Protein AF-A0A7U6KDV7-F1 (afdb_monomer_lite)

Structure (mmCIF, N/CA/C/O backbone):
data_AF-A0A7U6KDV7-F1
#
_entry.id   AF-A0A7U6KDV7-F1
#
loop_
_atom_site.group_PDB
_atom_site.id
_atom_site.type_symbol
_atom_site.label_atom_id
_atom_site.label_alt_id
_atom_site.label_comp_id
_atom_site.label_asym_id
_atom_site.label_entity_id
_atom_site.label_seq_id
_atom_site.pdbx_PDB_ins_code
_atom_site.Cartn_x
_atom_site.Cartn_y
_atom_site.Cartn_z
_atom_site.occupancy
_atom_site.B_iso_or_equiv
_atom_site.auth_seq_id
_atom_site.auth_comp_id
_atom_site.auth_asym_id
_atom_site.auth_atom_id
_atom_site.pdbx_PDB_model_num
ATOM 1 N N . MET A 1 1 ? 49.631 18.834 32.745 1.00 37.50 1 MET A N 1
ATOM 2 C CA . MET A 1 1 ? 48.538 19.804 32.524 1.00 37.50 1 MET A CA 1
ATOM 3 C C . MET A 1 1 ? 47.379 19.065 31.893 1.00 37.50 1 MET A C 1
ATOM 5 O O . MET A 1 1 ? 47.592 18.315 30.951 1.00 37.50 1 MET A O 1
ATOM 9 N N . ALA A 1 2 ? 46.209 19.198 32.507 1.00 42.09 2 ALA A N 1
ATOM 10 C CA . ALA A 1 2 ? 44.970 18.543 32.129 1.00 42.09 2 ALA A CA 1
ATOM 11 C C . ALA A 1 2 ? 44.361 19.166 30.866 1.00 42.09 2 ALA A C 1
ATOM 13 O O . ALA A 1 2 ? 44.460 20.373 30.676 1.00 42.09 2 ALA A O 1
ATOM 14 N N . CYS A 1 3 ? 43.654 18.355 30.084 1.00 40.53 3 CYS A N 1
ATOM 15 C CA . CYS A 1 3 ? 42.488 18.816 29.339 1.00 40.53 3 CYS A CA 1
ATOM 16 C C . CYS A 1 3 ? 41.445 17.704 29.415 1.00 40.53 3 CYS A C 1
ATOM 18 O O . CYS A 1 3 ? 41.582 16.660 28.780 1.00 40.53 3 CYS A O 1
ATOM 20 N N . ALA A 1 4 ? 40.452 17.907 30.276 1.00 42.09 4 ALA A N 1
ATOM 21 C CA . ALA A 1 4 ? 39.267 17.078 30.345 1.00 42.09 4 ALA A CA 1
ATOM 22 C C . ALA A 1 4 ? 38.111 17.808 29.653 1.00 42.09 4 ALA A C 1
ATOM 24 O O . ALA A 1 4 ? 37.987 19.024 29.775 1.00 42.09 4 ALA A O 1
ATOM 25 N N . THR A 1 5 ? 37.255 16.986 29.042 1.00 50.00 5 THR A N 1
ATOM 26 C CA . THR A 1 5 ? 35.818 17.161 28.779 1.00 50.00 5 THR A CA 1
ATOM 27 C C . THR A 1 5 ? 35.372 18.199 27.755 1.00 50.00 5 THR A C 1
ATOM 29 O O . THR A 1 5 ? 35.530 19.385 27.989 1.00 50.00 5 THR A O 1
ATOM 32 N N . GLU A 1 6 ? 34.630 17.728 26.742 1.00 43.00 6 GLU A N 1
ATOM 33 C CA . GLU A 1 6 ? 33.286 18.240 26.429 1.00 43.00 6 GLU A CA 1
ATOM 34 C C . GLU A 1 6 ? 32.431 17.214 25.636 1.00 43.00 6 GLU A C 1
ATOM 36 O O . GLU A 1 6 ? 32.635 16.993 24.449 1.00 43.00 6 GLU A O 1
ATOM 41 N N . LYS A 1 7 ? 31.507 16.564 26.373 1.00 41.88 7 LYS A N 1
ATOM 42 C CA . LYS A 1 7 ? 30.077 16.286 26.069 1.00 41.88 7 LYS A CA 1
ATOM 43 C C . LYS A 1 7 ? 29.761 15.666 24.693 1.00 41.88 7 LYS A C 1
ATOM 45 O O . LYS A 1 7 ? 29.800 16.334 23.674 1.00 41.88 7 LYS A O 1
ATOM 50 N N . ASP A 1 8 ? 29.418 14.382 24.570 1.00 50.00 8 ASP A N 1
ATOM 51 C CA . ASP A 1 8 ? 28.183 13.732 25.064 1.00 50.00 8 ASP A CA 1
ATOM 52 C C . ASP A 1 8 ? 26.933 14.620 24.909 1.00 50.00 8 ASP A C 1
ATOM 54 O O . ASP A 1 8 ? 26.632 15.418 25.791 1.00 50.00 8 ASP A O 1
ATOM 58 N N . THR A 1 9 ? 26.269 14.574 23.742 1.00 45.84 9 THR A N 1
ATOM 59 C CA . THR A 1 9 ? 24.867 15.017 23.514 1.00 45.84 9 THR A CA 1
ATOM 60 C C . THR A 1 9 ? 24.437 14.753 22.059 1.00 45.84 9 THR A C 1
ATOM 62 O O . THR A 1 9 ? 24.184 15.660 21.273 1.00 45.84 9 THR A O 1
ATOM 65 N N . THR A 1 10 ? 24.357 13.490 21.623 1.00 45.16 10 THR A N 1
ATOM 66 C CA . THR A 1 10 ? 23.675 13.167 20.340 1.00 45.16 10 THR A CA 1
ATOM 67 C C . THR A 1 10 ? 23.034 11.776 20.331 1.00 45.16 10 THR A C 1
ATOM 69 O O . THR A 1 10 ? 23.035 11.080 19.322 1.00 45.16 10 THR A O 1
ATOM 72 N N . LYS A 1 11 ? 22.501 11.323 21.472 1.00 49.47 11 LYS A N 1
ATOM 73 C CA . LYS A 1 11 ? 21.680 10.094 21.546 1.00 49.47 11 LYS A CA 1
ATOM 74 C C . LYS A 1 11 ? 20.317 10.290 22.214 1.00 49.47 11 LYS A C 1
ATOM 76 O O . LYS A 1 11 ? 19.389 9.573 21.872 1.00 49.47 11 LYS A O 1
ATOM 81 N N . ALA A 1 12 ? 20.169 11.288 23.088 1.00 48.06 12 ALA A N 1
ATOM 82 C CA . ALA A 1 12 ? 18.913 11.557 23.795 1.00 48.06 12 ALA A CA 1
ATOM 83 C C . ALA A 1 12 ? 17.812 12.174 22.904 1.00 48.06 12 ALA A C 1
ATOM 85 O O . ALA A 1 12 ? 16.643 11.853 23.068 1.00 48.06 12 ALA A O 1
ATOM 86 N N . SER A 1 13 ? 18.168 13.002 21.911 1.00 54.09 13 SER A N 1
ATOM 87 C CA . SER A 1 13 ? 17.174 13.653 21.033 1.00 54.09 13 SER A CA 1
ATOM 88 C C . SER A 1 13 ? 16.461 12.685 20.082 1.00 54.09 13 SER A C 1
ATOM 90 O O . SER A 1 13 ? 15.402 13.013 19.556 1.00 54.09 13 SER A O 1
ATOM 92 N N . THR A 1 14 ? 17.048 11.517 19.816 1.00 61.44 14 THR A N 1
ATOM 93 C CA . THR A 1 14 ? 16.520 10.550 18.845 1.00 61.44 14 THR A CA 1
ATOM 94 C C . THR A 1 14 ? 15.491 9.609 19.469 1.00 61.44 14 THR A C 1
ATOM 96 O O . THR A 1 14 ? 14.636 9.092 18.753 1.00 61.44 14 THR A O 1
ATOM 99 N N . ASP A 1 15 ? 15.574 9.377 20.782 1.00 68.38 15 ASP A N 1
ATOM 100 C CA . ASP A 1 15 ? 14.678 8.460 21.495 1.00 68.38 15 ASP A CA 1
ATOM 101 C C . ASP A 1 15 ? 13.331 9.130 21.806 1.00 68.38 15 ASP A C 1
ATOM 103 O O . ASP A 1 15 ? 12.280 8.575 21.497 1.00 68.38 15 ASP A O 1
ATOM 107 N N . ASP A 1 16 ? 13.367 10.390 22.243 1.00 73.44 16 ASP A N 1
ATOM 108 C CA . ASP A 1 16 ? 12.182 11.205 22.542 1.00 73.44 16 ASP A CA 1
ATOM 109 C C . ASP A 1 16 ? 11.302 11.441 21.292 1.00 73.44 16 ASP A C 1
ATOM 111 O O . ASP A 1 16 ? 10.081 11.279 21.306 1.00 73.44 16 ASP A O 1
ATOM 115 N N . GLU A 1 17 ? 11.923 11.719 20.140 1.00 75.44 17 GLU A N 1
ATOM 116 C CA . GLU A 1 17 ? 11.210 11.858 18.860 1.00 75.44 17 GLU A CA 1
ATOM 117 C C . GLU A 1 17 ? 10.631 10.524 18.359 1.00 75.44 17 GLU A C 1
ATOM 119 O O . GLU A 1 17 ? 9.569 10.486 17.725 1.00 75.44 17 GLU A O 1
ATOM 124 N N . ARG A 1 18 ? 11.303 9.408 18.661 1.00 73.50 18 ARG A N 1
ATOM 125 C CA . ARG A 1 18 ? 10.825 8.064 18.323 1.00 73.50 18 ARG A CA 1
ATOM 126 C C . ARG A 1 18 ? 9.630 7.669 19.185 1.00 73.50 18 ARG A C 1
ATOM 128 O O . ARG A 1 18 ? 8.686 7.075 18.661 1.00 73.50 18 ARG A O 1
ATOM 135 N N . GLU A 1 19 ? 9.650 8.018 20.465 1.00 78.94 19 GLU A N 1
ATOM 136 C CA . GLU A 1 19 ? 8.544 7.792 21.392 1.00 78.94 19 GLU A CA 1
ATOM 137 C C . GLU A 1 19 ? 7.317 8.622 20.996 1.00 78.94 19 GLU A C 1
ATOM 139 O O . GLU A 1 19 ? 6.246 8.057 20.763 1.00 78.94 19 GLU A O 1
ATOM 144 N N . LYS A 1 20 ? 7.492 9.920 20.715 1.00 81.69 20 LYS A N 1
ATOM 145 C CA . LYS A 1 20 ? 6.425 10.780 20.166 1.00 81.69 20 LYS A CA 1
ATOM 146 C C . LYS A 1 20 ? 5.835 10.238 18.865 1.00 81.69 20 LYS A C 1
ATOM 148 O O . LYS A 1 20 ? 4.627 10.324 18.636 1.00 81.69 20 LYS A O 1
ATOM 153 N N . MET A 1 21 ? 6.667 9.704 17.967 1.00 77.88 21 MET A N 1
ATOM 154 C CA . MET A 1 21 ? 6.184 9.090 16.726 1.00 77.88 21 MET A CA 1
ATOM 155 C C . MET A 1 21 ? 5.379 7.818 17.010 1.00 77.88 21 MET A C 1
ATOM 157 O O . MET A 1 21 ? 4.338 7.607 16.385 1.00 77.88 21 MET A O 1
ATOM 161 N N . ARG A 1 22 ? 5.824 6.988 17.958 1.00 80.19 22 ARG A N 1
ATOM 162 C CA . ARG A 1 22 ? 5.108 5.778 18.369 1.00 80.19 22 ARG A CA 1
ATOM 163 C C . ARG A 1 22 ? 3.736 6.115 18.946 1.00 80.19 22 ARG A C 1
ATOM 165 O O . ARG A 1 22 ? 2.753 5.523 18.512 1.00 80.19 22 ARG A O 1
ATOM 172 N N . GLU A 1 23 ? 3.643 7.102 19.830 1.00 84.88 23 GLU A N 1
ATOM 173 C CA . GLU A 1 23 ? 2.362 7.550 20.390 1.00 84.88 23 GLU A CA 1
ATOM 174 C C . GLU A 1 23 ? 1.410 8.078 19.306 1.00 84.88 23 GLU A C 1
ATOM 176 O O . GLU A 1 23 ? 0.228 7.718 19.256 1.00 84.88 23 GLU A O 1
ATOM 181 N N . LYS A 1 24 ? 1.922 8.886 18.366 1.00 85.12 24 LYS A N 1
ATOM 182 C CA . LYS A 1 24 ? 1.152 9.349 17.196 1.00 85.12 24 LYS A CA 1
ATOM 183 C C . LYS A 1 24 ? 0.664 8.184 16.332 1.00 85.12 24 LYS A C 1
ATOM 185 O O . LYS A 1 24 ? -0.438 8.232 15.780 1.00 85.12 24 LYS A O 1
ATOM 190 N N . MET A 1 25 ? 1.458 7.123 16.228 1.00 82.38 25 MET A N 1
ATOM 191 C CA . MET A 1 25 ? 1.082 5.936 15.473 1.00 82.38 25 MET A CA 1
ATOM 192 C C . MET A 1 25 ? 0.009 5.123 16.190 1.00 82.38 25 MET A C 1
ATOM 194 O O . MET A 1 25 ? -1.005 4.784 15.589 1.00 82.38 25 MET A O 1
ATOM 198 N N . GLU A 1 26 ? 0.182 4.862 17.483 1.00 85.75 26 GLU A N 1
ATOM 199 C CA . GLU A 1 26 ? -0.790 4.124 18.291 1.00 85.75 26 GLU A CA 1
ATOM 200 C C . GLU A 1 26 ? -2.137 4.852 18.355 1.00 85.75 26 GLU A C 1
ATOM 202 O O . GLU A 1 26 ? -3.192 4.229 18.218 1.00 85.75 26 GLU A O 1
ATOM 207 N N . THR A 1 27 ? -2.128 6.180 18.485 1.00 88.62 27 THR A N 1
ATOM 208 C CA . THR A 1 27 ? -3.356 6.988 18.422 1.00 88.62 27 THR A CA 1
ATOM 209 C C . THR A 1 27 ? -4.026 6.911 17.051 1.00 88.62 27 THR A C 1
ATOM 211 O O . THR A 1 27 ? -5.250 6.785 16.978 1.00 88.62 27 THR A O 1
ATOM 214 N N . SER A 1 28 ? -3.253 6.919 15.964 1.00 87.31 28 SER A N 1
ATOM 215 C CA . SER A 1 28 ? -3.780 6.759 14.602 1.00 87.31 28 SER A CA 1
ATOM 216 C C . SER A 1 28 ? -4.363 5.364 14.370 1.00 87.31 28 SER A C 1
ATOM 218 O O . SER A 1 28 ? -5.440 5.251 13.793 1.0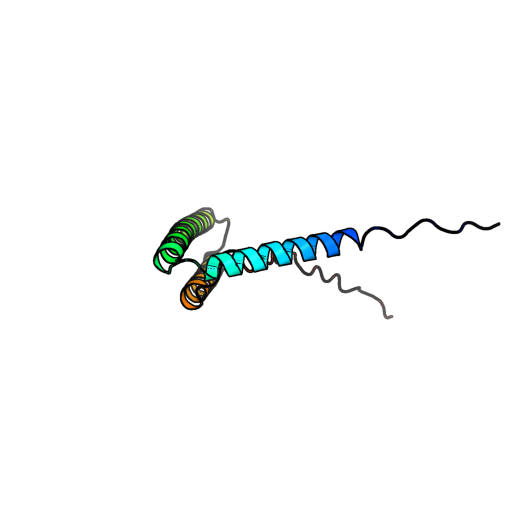0 87.31 28 SER A O 1
ATOM 220 N N . ILE A 1 29 ? -3.724 4.312 14.891 1.00 86.56 29 ILE A N 1
ATOM 221 C CA . ILE A 1 29 ? -4.234 2.934 14.846 1.00 86.56 29 ILE A CA 1
ATOM 222 C C . ILE A 1 29 ? -5.541 2.816 15.634 1.00 86.56 29 ILE A C 1
ATOM 224 O O . ILE A 1 29 ? -6.497 2.223 15.147 1.00 86.56 29 ILE A O 1
ATOM 228 N N . LYS A 1 30 ? -5.629 3.411 16.830 1.00 88.50 30 LYS A N 1
ATOM 229 C CA . LYS A 1 30 ? -6.872 3.422 17.621 1.00 88.50 30 LYS A CA 1
ATOM 230 C C . LYS A 1 30 ? -8.005 4.123 16.869 1.00 88.50 30 LYS A C 1
ATOM 232 O O . LYS A 1 30 ? -9.101 3.573 16.770 1.00 88.50 30 LYS A O 1
ATOM 237 N N . LYS A 1 31 ? -7.729 5.295 16.282 1.00 91.50 31 LYS A N 1
ATOM 238 C CA . LYS A 1 31 ? -8.691 6.020 15.437 1.00 91.50 31 LYS A CA 1
ATOM 239 C C . LYS A 1 31 ? -9.112 5.180 14.237 1.00 91.50 31 LYS A C 1
ATOM 241 O O . LYS A 1 31 ? -10.305 5.041 13.997 1.00 91.50 31 LYS A O 1
ATOM 246 N N . TRP A 1 32 ? -8.158 4.562 13.545 1.00 90.25 32 TRP A N 1
ATOM 247 C CA . TRP A 1 32 ? -8.426 3.653 12.436 1.00 90.25 32 TRP A CA 1
ATOM 248 C C . TRP A 1 32 ? -9.338 2.507 12.864 1.00 90.25 32 TRP A C 1
ATOM 250 O O . TRP A 1 32 ? -10.373 2.287 12.245 1.00 90.25 32 TRP A O 1
ATOM 260 N N . ASN A 1 33 ? -9.020 1.828 13.964 1.00 87.75 33 ASN A N 1
ATOM 261 C CA . ASN A 1 33 ? -9.812 0.710 14.463 1.00 87.75 33 ASN A CA 1
ATOM 262 C C . ASN A 1 33 ? -11.250 1.117 14.798 1.00 87.75 33 ASN A C 1
ATOM 264 O O . ASN A 1 33 ? -12.151 0.323 14.541 1.00 87.75 33 ASN A O 1
ATOM 268 N N . SER A 1 34 ? -11.467 2.354 15.261 1.00 91.56 34 SER A N 1
ATOM 269 C CA . SER A 1 34 ? -12.801 2.907 15.534 1.00 91.56 34 SER A CA 1
ATOM 270 C C . SER A 1 34 ? -13.620 3.292 14.291 1.00 91.56 34 SER A C 1
ATOM 272 O O . SER A 1 34 ? -14.824 3.515 14.408 1.00 91.56 34 SER A O 1
ATOM 274 N N . LEU A 1 35 ? -13.005 3.372 13.102 1.00 91.62 35 LEU A N 1
ATOM 275 C CA . LEU A 1 35 ? -13.729 3.669 11.864 1.00 91.62 35 LEU A CA 1
ATOM 276 C C . LEU A 1 35 ? -14.645 2.512 11.458 1.00 91.62 35 LEU A C 1
ATOM 278 O O . LEU A 1 35 ? -14.331 1.334 11.654 1.00 91.62 35 LEU A O 1
ATOM 282 N N . LYS A 1 36 ? -15.755 2.863 10.804 1.00 91.06 36 LYS A N 1
ATOM 283 C CA . LYS A 1 36 ? -16.670 1.898 10.190 1.00 91.06 36 LYS A CA 1
ATOM 284 C C . LYS A 1 36 ? -15.988 1.187 9.024 1.00 91.06 36 LYS A C 1
ATOM 286 O O . LYS A 1 36 ? -15.187 1.786 8.306 1.00 91.06 36 LYS A O 1
ATOM 291 N N . THR A 1 37 ? -16.376 -0.062 8.783 1.00 88.12 37 THR A N 1
ATOM 292 C CA . THR A 1 37 ? -15.856 -0.877 7.674 1.00 88.12 37 THR A CA 1
ATOM 293 C C . THR A 1 37 ? -15.972 -0.162 6.328 1.00 88.12 37 THR A C 1
ATOM 295 O O . THR A 1 37 ? -14.993 -0.108 5.597 1.00 88.12 37 THR A O 1
ATOM 298 N N . ALA A 1 38 ? -17.098 0.508 6.059 1.00 89.06 38 ALA A N 1
ATOM 299 C CA . ALA A 1 38 ? -17.309 1.256 4.816 1.00 89.06 38 ALA A CA 1
ATOM 300 C C . ALA A 1 38 ? -16.284 2.386 4.587 1.00 89.06 38 ALA A C 1
ATOM 302 O O . ALA A 1 38 ? -15.918 2.671 3.449 1.00 89.06 38 ALA A O 1
ATOM 303 N N . ASP A 1 39 ? -15.802 3.040 5.647 1.00 90.31 39 ASP A N 1
ATOM 304 C CA . ASP A 1 39 ? -14.787 4.091 5.512 1.00 90.31 39 ASP A CA 1
ATOM 305 C C . ASP A 1 39 ? -13.384 3.496 5.348 1.00 90.31 39 ASP A C 1
ATOM 307 O O . ASP A 1 39 ? -12.580 4.022 4.578 1.00 90.31 39 ASP A O 1
ATOM 311 N N . LYS A 1 40 ? -13.111 2.351 5.988 1.00 89.00 40 LYS A N 1
ATOM 312 C CA . LYS A 1 40 ? -11.876 1.584 5.763 1.00 89.00 40 LYS A CA 1
ATOM 313 C C . LYS A 1 40 ? -11.797 1.054 4.329 1.00 89.00 40 LYS A C 1
ATOM 315 O O . LYS A 1 40 ? -10.752 1.166 3.698 1.00 89.00 40 LYS A O 1
ATOM 320 N N . GLU A 1 41 ? -12.905 0.553 3.785 1.00 89.00 41 GLU A N 1
ATOM 321 C CA . GLU A 1 41 ? -13.007 0.070 2.402 1.00 89.00 41 GLU A CA 1
ATOM 322 C C . GLU 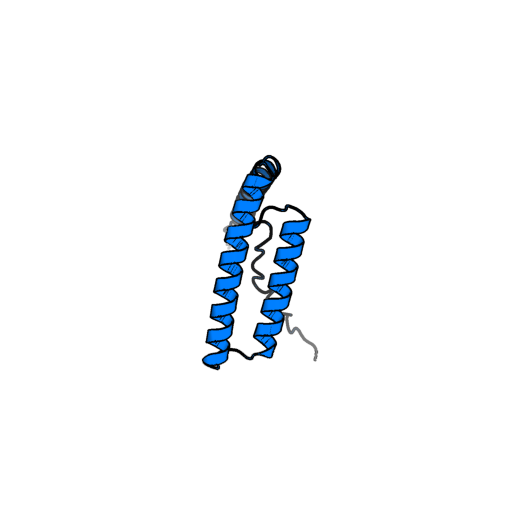A 1 41 ? -12.704 1.161 1.374 1.00 89.00 41 GLU A C 1
ATOM 324 O O . GLU A 1 41 ? -11.967 0.907 0.423 1.00 89.00 41 GLU A O 1
ATOM 329 N N . LYS A 1 42 ? -13.192 2.395 1.579 1.00 90.94 42 LYS A N 1
ATOM 330 C CA . LYS A 1 42 ? -12.843 3.533 0.707 1.00 90.94 42 LYS A CA 1
ATOM 331 C C . LYS A 1 42 ? -11.335 3.764 0.664 1.00 90.94 42 LYS A C 1
ATOM 333 O O . LYS A 1 42 ? -10.776 3.991 -0.404 1.00 90.94 42 LYS A O 1
ATOM 338 N N . VAL A 1 43 ? -10.674 3.688 1.818 1.00 90.62 43 VAL A N 1
ATOM 339 C CA . VAL A 1 43 ? -9.219 3.854 1.909 1.00 90.62 43 VAL A CA 1
ATOM 340 C C . VAL A 1 43 ? -8.489 2.683 1.251 1.00 90.62 43 VAL A C 1
ATOM 342 O O . VAL A 1 43 ? -7.534 2.912 0.511 1.00 90.62 43 VAL A O 1
ATOM 345 N N . TYR A 1 44 ? -8.949 1.445 1.447 1.00 89.31 44 TYR A N 1
ATOM 346 C CA . TYR A 1 44 ? -8.379 0.289 0.751 1.00 89.31 44 TYR A CA 1
ATOM 347 C C . TYR A 1 44 ? -8.537 0.380 -0.764 1.00 89.31 44 TYR A C 1
ATOM 349 O O . TYR A 1 44 ? -7.599 0.053 -1.482 1.00 89.31 44 TYR A O 1
ATOM 357 N N . LYS A 1 45 ? -9.661 0.900 -1.258 1.00 90.94 45 LYS A N 1
ATOM 358 C CA . LYS A 1 45 ? -9.862 1.115 -2.692 1.00 90.94 45 LYS A CA 1
ATOM 359 C C . LYS A 1 45 ? -8.852 2.112 -3.274 1.00 90.94 45 LYS A C 1
ATOM 361 O O . LYS A 1 45 ? -8.269 1.845 -4.318 1.00 90.94 45 LYS A O 1
ATOM 366 N N . ILE A 1 46 ? -8.584 3.218 -2.574 1.00 92.25 46 ILE A N 1
ATOM 367 C CA . ILE A 1 46 ? -7.549 4.187 -2.985 1.00 92.25 46 ILE A CA 1
ATOM 368 C C . ILE A 1 46 ? -6.169 3.513 -3.055 1.00 92.25 46 ILE A C 1
ATOM 370 O O . ILE A 1 46 ? -5.371 3.794 -3.950 1.00 92.25 46 ILE A O 1
ATOM 374 N N . LEU A 1 47 ? -5.875 2.610 -2.118 1.00 88.44 47 LEU A N 1
ATOM 375 C CA . LEU A 1 47 ? -4.618 1.864 -2.113 1.00 88.44 47 LEU A CA 1
ATOM 376 C C . LEU A 1 47 ? -4.511 0.882 -3.279 1.00 88.44 47 LEU A C 1
ATOM 378 O O . LEU A 1 47 ? -3.435 0.768 -3.859 1.00 88.44 47 LEU A O 1
ATOM 382 N N . GLU A 1 48 ? -5.602 0.221 -3.657 1.00 89.00 48 GLU A N 1
ATOM 383 C CA . GLU A 1 48 ? -5.638 -0.635 -4.847 1.00 89.00 48 GLU A CA 1
ATOM 384 C C . GLU A 1 48 ? -5.434 0.152 -6.137 1.00 89.00 48 GLU A C 1
ATOM 386 O O . GLU A 1 48 ? -4.678 -0.275 -7.006 1.00 89.00 48 GLU A O 1
ATOM 391 N N . GLU A 1 49 ? -6.072 1.316 -6.259 1.00 92.25 49 GLU A N 1
ATOM 392 C CA . GLU A 1 49 ? -5.900 2.196 -7.417 1.00 92.25 49 GLU A CA 1
ATOM 393 C C . GLU A 1 49 ? -4.447 2.669 -7.539 1.00 92.25 49 GLU A C 1
ATOM 395 O O . GLU A 1 49 ? -3.878 2.673 -8.635 1.00 92.25 49 GLU A O 1
ATOM 400 N N . ARG A 1 50 ? -3.814 2.998 -6.407 1.00 89.88 50 ARG A N 1
ATOM 401 C CA . ARG A 1 50 ? -2.385 3.313 -6.360 1.00 89.88 50 ARG A CA 1
ATOM 402 C C . ARG A 1 50 ? -1.525 2.120 -6.767 1.00 89.88 50 ARG A C 1
ATOM 404 O O . ARG A 1 50 ? -0.611 2.291 -7.565 1.00 89.88 50 ARG A O 1
ATOM 411 N N . GLU A 1 51 ? -1.796 0.933 -6.238 1.00 88.25 51 GLU A N 1
ATOM 412 C CA . GLU A 1 51 ? -1.025 -0.267 -6.573 1.00 88.25 51 GLU A CA 1
ATOM 413 C C . GLU A 1 51 ? -1.144 -0.604 -8.066 1.00 88.25 51 GLU A C 1
ATOM 415 O O . GLU A 1 51 ? -0.146 -0.902 -8.713 1.00 88.25 51 GLU A O 1
ATOM 420 N N . ALA A 1 52 ? -2.328 -0.448 -8.662 1.00 90.31 52 ALA A N 1
ATOM 421 C CA . ALA A 1 52 ? -2.510 -0.602 -10.103 1.00 90.31 52 ALA A CA 1
ATOM 422 C C . ALA A 1 52 ? -1.697 0.426 -10.916 1.00 90.31 52 ALA A C 1
ATOM 424 O O . ALA A 1 52 ? -1.179 0.101 -11.988 1.00 90.31 52 ALA A O 1
ATOM 425 N N . ALA A 1 53 ? -1.571 1.664 -10.430 1.00 92.69 53 ALA A N 1
ATOM 426 C CA . ALA A 1 53 ? -0.718 2.674 -11.054 1.00 92.69 53 ALA A CA 1
ATOM 427 C C . ALA A 1 53 ? 0.773 2.316 -10.932 1.00 92.69 53 ALA A C 1
ATOM 429 O O . ALA A 1 53 ? 1.503 2.389 -11.922 1.00 92.69 53 ALA A O 1
ATOM 430 N N . ASP A 1 54 ? 1.211 1.861 -9.758 1.00 89.06 54 ASP A N 1
ATOM 431 C CA . ASP A 1 54 ? 2.587 1.423 -9.521 1.00 89.06 54 ASP A CA 1
ATOM 432 C C . ASP A 1 54 ? 2.949 0.205 -10.389 1.00 89.06 54 ASP A C 1
ATOM 434 O O . ASP A 1 54 ? 4.050 0.135 -10.931 1.00 89.06 54 ASP A O 1
ATOM 438 N N . GLN A 1 55 ? 2.024 -0.734 -10.599 1.00 90.56 55 GLN A N 1
ATOM 439 C CA . GLN A 1 55 ? 2.242 -1.872 -11.498 1.00 90.56 55 GLN A CA 1
ATOM 440 C C . GLN A 1 55 ? 2.479 -1.432 -12.942 1.00 90.56 55 GLN A C 1
ATOM 442 O O . GLN A 1 55 ? 3.408 -1.929 -13.577 1.00 90.56 55 GLN A O 1
ATOM 447 N N . LYS A 1 56 ? 1.694 -0.465 -13.437 1.00 93.75 56 LYS A N 1
ATOM 448 C CA . LYS A 1 56 ? 1.900 0.125 -14.768 1.00 93.75 56 LYS A CA 1
ATOM 449 C C . LYS A 1 56 ? 3.247 0.834 -14.866 1.00 93.75 56 LYS A C 1
ATOM 451 O O . LYS A 1 56 ? 3.900 0.743 -15.901 1.00 93.75 56 LYS A O 1
ATOM 456 N N . LEU A 1 57 ? 3.668 1.522 -13.803 1.00 93.94 57 LEU A N 1
ATOM 457 C CA . LEU A 1 57 ? 4.990 2.140 -13.739 1.00 93.94 57 LEU A CA 1
ATOM 458 C C . LEU A 1 57 ? 6.094 1.083 -13.859 1.00 93.94 57 LEU A C 1
ATOM 460 O O . LEU A 1 57 ? 7.004 1.254 -14.662 1.00 93.94 57 LEU A O 1
ATOM 464 N N . LEU A 1 58 ? 5.994 -0.021 -13.115 1.00 92.31 58 LEU A N 1
ATOM 465 C CA . LEU A 1 58 ? 6.961 -1.117 -13.205 1.00 92.31 58 LEU A CA 1
ATOM 466 C C . LEU A 1 58 ? 7.000 -1.729 -14.613 1.00 92.31 58 LEU A C 1
ATOM 468 O O . LEU A 1 58 ? 8.081 -1.969 -15.137 1.00 92.31 58 LEU A O 1
ATOM 472 N N . ASP A 1 59 ? 5.848 -1.913 -15.261 1.00 92.75 59 ASP A N 1
ATOM 473 C CA . ASP A 1 59 ? 5.792 -2.420 -16.640 1.00 92.75 59 ASP A CA 1
ATOM 474 C C . ASP A 1 59 ? 6.459 -1.468 -17.642 1.00 92.75 59 ASP A C 1
ATOM 476 O O . ASP A 1 59 ? 7.154 -1.909 -18.562 1.00 92.75 59 ASP A O 1
ATOM 480 N N . GLN A 1 60 ? 6.310 -0.155 -17.450 1.00 94.88 60 GLN A N 1
ATOM 481 C CA . GLN A 1 60 ? 7.036 0.839 -18.243 1.00 94.88 60 GLN A CA 1
ATOM 482 C C . GLN A 1 60 ? 8.546 0.766 -17.992 1.00 94.88 60 GLN A C 1
ATOM 484 O O . GLN A 1 60 ? 9.318 0.830 -18.944 1.00 94.88 60 GLN A O 1
ATOM 489 N N . LEU A 1 61 ? 8.987 0.566 -16.747 1.00 92.69 61 LEU A N 1
ATOM 490 C CA . LEU A 1 61 ? 10.411 0.410 -16.428 1.00 92.69 61 LEU A CA 1
ATOM 491 C C . LEU A 1 61 ? 11.022 -0.848 -17.061 1.00 92.69 61 LEU A C 1
ATOM 493 O O . LEU A 1 61 ? 12.158 -0.787 -17.531 1.00 92.69 61 LEU A O 1
ATOM 497 N N . VAL A 1 62 ? 10.267 -1.949 -17.144 1.00 95.19 62 VAL A N 1
ATOM 498 C CA . VAL A 1 62 ? 10.679 -3.150 -17.897 1.00 95.19 62 VAL A CA 1
ATOM 499 C C . VAL A 1 62 ? 10.758 -2.852 -19.389 1.00 95.19 62 VAL A C 1
ATOM 501 O O . VAL A 1 62 ? 11.735 -3.202 -20.042 1.00 95.19 62 VAL A O 1
ATOM 504 N N . THR A 1 63 ? 9.758 -2.154 -19.931 1.00 94.81 63 THR A N 1
ATOM 505 C CA . THR A 1 63 ? 9.718 -1.783 -21.355 1.00 94.81 63 THR A CA 1
ATOM 506 C C . THR A 1 63 ? 10.908 -0.902 -21.749 1.00 94.81 63 THR A C 1
ATOM 508 O O . THR A 1 63 ? 11.453 -1.046 -22.839 1.00 94.81 63 THR A O 1
ATOM 511 N N . LEU A 1 64 ? 11.337 -0.012 -20.852 1.00 95.50 64 LEU A N 1
ATOM 512 C CA . LEU A 1 64 ? 12.508 0.848 -21.033 1.00 95.50 64 LEU A CA 1
ATOM 513 C C . LEU A 1 64 ? 13.845 0.124 -20.784 1.00 95.50 64 LEU A C 1
ATOM 515 O O . LEU A 1 64 ? 14.896 0.742 -20.933 1.00 95.50 64 LEU A O 1
ATOM 519 N N . GLY A 1 65 ? 13.821 -1.152 -20.384 1.00 92.38 65 GLY A N 1
ATOM 520 C CA . GLY A 1 65 ? 15.017 -1.931 -20.054 1.00 92.38 65 GLY A CA 1
ATOM 521 C C . GLY A 1 65 ? 15.733 -1.468 -18.782 1.00 92.38 65 GLY A C 1
ATOM 522 O O . GLY A 1 65 ? 16.894 -1.804 -18.579 1.00 92.38 65 GLY A O 1
ATOM 523 N N . VAL A 1 66 ? 15.066 -0.676 -17.934 1.00 95.25 66 VAL A N 1
ATOM 524 C CA . VAL A 1 66 ? 15.621 -0.195 -16.656 1.00 95.25 66 VAL A CA 1
ATOM 525 C C . VAL A 1 66 ? 15.564 -1.290 -15.592 1.00 95.25 66 VAL A C 1
ATOM 527 O O . VAL A 1 66 ? 16.400 -1.319 -14.693 1.00 95.25 66 VAL A O 1
ATOM 530 N N . MET A 1 67 ? 14.569 -2.175 -15.679 1.00 93.19 67 MET A N 1
ATOM 531 C CA . MET A 1 67 ? 14.380 -3.290 -14.754 1.00 93.19 67 MET A CA 1
ATOM 532 C C . MET A 1 67 ? 14.131 -4.589 -15.506 1.00 93.19 67 MET A C 1
ATOM 534 O O . MET A 1 67 ? 13.494 -4.595 -16.561 1.00 93.19 67 MET A O 1
ATOM 538 N N . ASP A 1 68 ? 14.555 -5.698 -14.910 1.00 94.06 68 ASP A N 1
ATOM 539 C CA . ASP A 1 68 ? 14.251 -7.022 -15.424 1.00 94.06 68 ASP A CA 1
ATOM 540 C C . ASP A 1 68 ? 12.819 -7.445 -15.089 1.00 94.06 68 ASP A C 1
ATOM 542 O O . ASP A 1 68 ? 12.265 -7.162 -14.021 1.00 94.06 68 ASP A O 1
ATOM 546 N N . GLN A 1 69 ? 12.212 -8.198 -16.006 1.00 91.19 69 GLN A N 1
ATOM 547 C CA . GLN A 1 69 ? 10.853 -8.710 -15.828 1.00 91.19 69 GLN A CA 1
ATOM 548 C C . GLN A 1 69 ? 10.737 -9.641 -14.609 1.00 91.19 69 GLN A C 1
ATOM 550 O O . GLN A 1 69 ? 9.676 -9.706 -13.982 1.00 91.19 69 GLN A O 1
ATOM 555 N N . LYS A 1 70 ? 11.816 -10.356 -14.263 1.00 91.12 70 LYS A N 1
ATOM 556 C CA . LYS A 1 70 ? 11.864 -11.237 -13.088 1.00 91.12 70 LYS A CA 1
ATOM 557 C C . LYS A 1 70 ? 11.738 -10.430 -11.797 1.00 91.12 70 LYS A C 1
ATOM 559 O O . LYS A 1 70 ? 10.807 -10.679 -11.036 1.00 91.12 70 LYS A O 1
ATOM 564 N N . ASP A 1 71 ? 12.567 -9.405 -11.635 1.00 89.31 71 ASP A N 1
ATOM 565 C CA . ASP A 1 71 ? 12.565 -8.535 -10.456 1.00 89.31 71 ASP A CA 1
ATOM 566 C C . ASP A 1 71 ? 11.214 -7.837 -10.280 1.00 89.31 71 ASP A C 1
ATOM 568 O O . ASP A 1 71 ? 10.639 -7.800 -9.191 1.00 89.31 71 ASP A O 1
ATOM 572 N N . VAL A 1 72 ? 10.641 -7.331 -11.376 1.00 91.06 72 VAL A N 1
ATOM 573 C CA . VAL A 1 72 ? 9.311 -6.713 -11.341 1.00 91.06 72 VAL A CA 1
ATOM 574 C C . VAL A 1 72 ? 8.225 -7.712 -10.950 1.00 91.06 72 VAL A C 1
ATOM 576 O O . VAL A 1 72 ? 7.304 -7.349 -10.217 1.00 91.06 72 VAL A O 1
ATOM 579 N N . SER A 1 73 ? 8.323 -8.966 -11.388 1.00 90.56 73 SER A N 1
ATOM 580 C CA . SER A 1 73 ? 7.356 -10.005 -11.020 1.00 90.56 73 SER A CA 1
ATOM 581 C C . SER A 1 73 ? 7.401 -10.317 -9.522 1.00 90.56 73 SER A C 1
ATOM 583 O O . SER A 1 73 ? 6.345 -10.413 -8.894 1.00 90.56 73 SER A O 1
ATOM 585 N N . GLU A 1 74 ? 8.594 -10.392 -8.927 1.00 91.19 74 GLU A N 1
ATOM 586 C CA . GLU A 1 74 ? 8.755 -10.580 -7.478 1.00 91.19 74 GLU A CA 1
ATOM 587 C C . GLU A 1 74 ? 8.201 -9.390 -6.684 1.00 91.19 74 GLU A C 1
ATOM 589 O O . GLU A 1 74 ? 7.441 -9.573 -5.729 1.00 91.19 74 GLU A O 1
ATOM 594 N N . ILE A 1 75 ? 8.492 -8.160 -7.124 1.00 89.00 75 ILE A N 1
ATOM 595 C CA . ILE A 1 75 ? 7.973 -6.938 -6.492 1.00 89.00 75 ILE A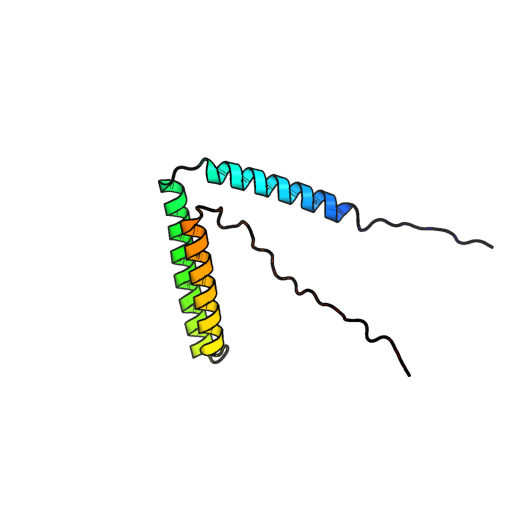 CA 1
ATOM 596 C C . ILE A 1 75 ? 6.441 -6.917 -6.528 1.00 89.00 75 ILE A C 1
ATOM 598 O O . ILE A 1 75 ? 5.800 -6.601 -5.522 1.00 89.00 75 ILE A O 1
ATOM 602 N N . LYS A 1 76 ? 5.841 -7.259 -7.673 1.00 89.06 76 LYS A N 1
ATOM 603 C CA . LYS A 1 76 ? 4.382 -7.326 -7.833 1.00 89.06 76 LYS A CA 1
ATOM 604 C C . LYS A 1 76 ? 3.760 -8.379 -6.919 1.00 89.06 76 LYS A C 1
ATOM 606 O O . LYS A 1 76 ? 2.735 -8.109 -6.297 1.00 89.06 76 LYS A O 1
ATOM 611 N N . MET A 1 77 ? 4.381 -9.554 -6.816 1.00 90.25 77 MET A N 1
ATOM 612 C CA . MET A 1 77 ? 3.912 -10.632 -5.946 1.00 90.25 77 MET A CA 1
ATOM 613 C C . MET A 1 77 ? 3.906 -10.195 -4.478 1.00 90.25 77 MET A C 1
ATOM 615 O O . MET A 1 77 ? 2.857 -10.229 -3.838 1.00 90.25 77 MET A O 1
ATOM 619 N N . HIS A 1 78 ? 5.029 -9.673 -3.980 1.00 88.50 78 HIS A N 1
ATOM 620 C CA . HIS A 1 78 ? 5.149 -9.239 -2.587 1.00 88.50 78 HIS A CA 1
ATOM 621 C C . HIS A 1 78 ? 4.184 -8.089 -2.247 1.00 88.50 78 HIS A C 1
ATOM 623 O O . HIS A 1 78 ? 3.618 -8.026 -1.155 1.00 88.50 78 HIS A O 1
ATOM 629 N N . ARG A 1 79 ? 3.972 -7.145 -3.173 1.00 86.06 79 ARG A N 1
ATOM 630 C CA . ARG A 1 79 ? 3.008 -6.049 -2.974 1.00 86.06 79 ARG A CA 1
ATOM 631 C C . ARG A 1 79 ? 1.572 -6.551 -2.909 1.00 86.06 79 ARG A C 1
ATOM 633 O O . ARG A 1 79 ? 0.800 -6.066 -2.081 1.00 86.06 79 ARG A O 1
ATOM 640 N N . LYS A 1 80 ? 1.223 -7.528 -3.748 1.00 87.75 80 LYS A N 1
ATOM 641 C CA . LYS A 1 80 ? -0.101 -8.149 -3.742 1.00 87.75 80 LYS A CA 1
ATOM 642 C C . LYS A 1 80 ? -0.365 -8.877 -2.425 1.00 87.75 80 LYS A C 1
ATOM 644 O O . LYS A 1 80 ? -1.403 -8.642 -1.816 1.00 87.75 80 LYS A O 1
ATOM 649 N N . GLU A 1 81 ? 0.587 -9.684 -1.960 1.00 88.94 81 GLU A N 1
ATOM 650 C CA . GLU A 1 81 ? 0.488 -10.378 -0.669 1.00 88.94 81 GLU A CA 1
ATOM 651 C C . GLU A 1 81 ? 0.316 -9.388 0.488 1.00 88.94 81 GLU A C 1
ATOM 653 O O . GLU A 1 81 ? -0.614 -9.516 1.282 1.00 88.94 81 GLU A O 1
ATOM 658 N N . MET A 1 82 ? 1.127 -8.325 0.519 1.00 86.19 82 MET A N 1
ATOM 659 C CA . MET A 1 82 ? 1.011 -7.272 1.530 1.00 86.19 82 MET A CA 1
ATOM 660 C C . MET A 1 82 ? -0.373 -6.600 1.520 1.00 86.19 82 MET A C 1
ATOM 662 O O . MET A 1 82 ? -0.924 -6.317 2.584 1.00 86.19 82 MET A O 1
ATOM 666 N N . MET A 1 83 ? -0.947 -6.330 0.342 1.00 85.75 83 MET A N 1
ATOM 667 C CA . MET A 1 83 ? -2.285 -5.736 0.231 1.00 85.75 83 MET A CA 1
ATOM 668 C C . MET A 1 83 ? -3.385 -6.691 0.695 1.00 85.75 83 MET A C 1
ATOM 670 O O . MET A 1 83 ? -4.305 -6.265 1.400 1.00 85.75 83 MET A O 1
ATOM 674 N N . ASP A 1 84 ? -3.289 -7.970 0.335 1.00 86.69 84 ASP A N 1
ATOM 675 C CA . ASP A 1 84 ? -4.241 -8.991 0.770 1.00 86.69 84 ASP A CA 1
ATOM 676 C C . ASP A 1 84 ? -4.203 -9.161 2.294 1.00 86.69 84 ASP A C 1
ATOM 678 O O . ASP A 1 84 ? -5.255 -9.195 2.940 1.00 86.69 84 ASP A O 1
ATOM 682 N N . ASP A 1 85 ? -3.013 -9.187 2.892 1.00 86.50 85 ASP A N 1
ATOM 683 C CA . ASP A 1 85 ? -2.839 -9.269 4.342 1.00 86.50 85 ASP A CA 1
ATOM 684 C C . ASP A 1 85 ? -3.361 -8.020 5.052 1.00 86.50 85 ASP A C 1
ATOM 686 O O . ASP A 1 85 ? -4.042 -8.116 6.079 1.00 86.50 85 ASP A O 1
ATOM 690 N N . LEU A 1 86 ? -3.116 -6.835 4.490 1.00 85.62 86 LEU A N 1
ATOM 691 C CA . LEU A 1 86 ? -3.615 -5.575 5.031 1.00 85.62 86 LEU A CA 1
ATOM 692 C C . LEU A 1 86 ? -5.151 -5.533 5.038 1.00 85.62 86 LEU A C 1
ATOM 694 O O . LEU A 1 86 ? -5.754 -5.122 6.032 1.00 85.62 86 LEU A O 1
ATOM 698 N N . LYS A 1 87 ? -5.785 -5.999 3.956 1.00 84.88 87 LYS A N 1
ATOM 699 C CA . LYS A 1 87 ? -7.245 -6.091 3.848 1.00 84.88 87 LYS A CA 1
ATOM 700 C C . LYS A 1 87 ? -7.831 -7.114 4.812 1.00 84.88 87 LYS A C 1
ATOM 702 O O . LYS A 1 87 ? -8.776 -6.792 5.527 1.00 84.88 87 LYS A O 1
ATOM 707 N N . LYS A 1 88 ? -7.267 -8.325 4.861 1.00 85.31 88 LYS A N 1
ATOM 708 C CA . LYS A 1 88 ? -7.735 -9.406 5.748 1.00 85.31 88 LYS A CA 1
ATOM 709 C C . LYS A 1 88 ? -7.613 -9.031 7.220 1.00 85.31 88 LYS A C 1
ATOM 711 O O . LYS A 1 88 ? -8.507 -9.323 8.006 1.00 85.31 88 LYS A O 1
ATOM 716 N N . SER A 1 89 ? -6.514 -8.381 7.591 1.00 82.88 89 SER A N 1
ATOM 717 C CA . SER A 1 89 ? -6.258 -7.970 8.972 1.00 82.88 89 SER A CA 1
ATOM 718 C C . SER A 1 89 ? -7.005 -6.698 9.379 1.00 82.88 89 SER A C 1
ATOM 720 O O . SER A 1 89 ? -7.092 -6.395 10.569 1.00 82.88 89 SER A O 1
ATOM 722 N N . GLY A 1 90 ? -7.529 -5.926 8.419 1.00 81.38 90 GLY A N 1
ATOM 723 C CA . GLY A 1 90 ? -8.143 -4.629 8.692 1.00 81.38 90 GLY A CA 1
ATOM 724 C C . GLY A 1 90 ? -7.155 -3.610 9.273 1.00 81.38 90 GLY A C 1
ATOM 725 O O . GLY A 1 90 ? -7.578 -2.641 9.912 1.00 81.38 90 GLY A O 1
ATOM 726 N N . MET A 1 91 ? -5.846 -3.832 9.097 1.00 81.50 91 MET A N 1
ATOM 727 C CA . MET A 1 91 ? -4.795 -3.011 9.694 1.00 81.50 91 MET A CA 1
ATOM 728 C C . MET A 1 91 ? -4.679 -1.638 9.029 1.00 81.50 91 MET A C 1
ATOM 730 O O . MET A 1 91 ? -5.045 -1.437 7.868 1.00 81.50 91 MET A O 1
ATOM 734 N N . PHE A 1 92 ? -4.158 -0.677 9.797 1.00 82.81 92 PHE A N 1
ATOM 735 C CA . PHE A 1 92 ? -3.938 0.681 9.316 1.00 82.81 92 PHE A CA 1
ATOM 736 C C . PHE A 1 92 ? -2.840 0.682 8.226 1.00 82.81 92 PHE A C 1
ATOM 738 O O . PHE A 1 92 ? -1.721 0.248 8.504 1.00 82.81 92 PHE A O 1
ATOM 745 N N . PRO A 1 93 ? -3.112 1.193 7.008 1.00 79.69 93 PRO A N 1
ATOM 746 C CA . PRO A 1 93 ? -2.229 1.037 5.843 1.00 79.69 93 PRO A CA 1
ATOM 747 C C . PRO A 1 93 ? -0.815 1.596 5.945 1.00 79.69 93 PRO A C 1
ATOM 749 O O . PRO A 1 93 ? 0.049 1.248 5.146 1.00 79.69 93 PRO A O 1
ATOM 752 N N . LEU A 1 94 ? -0.577 2.508 6.885 1.00 78.12 94 LEU A N 1
ATOM 753 C CA . LEU A 1 94 ? 0.725 3.151 7.051 1.00 78.12 94 LEU A CA 1
ATOM 754 C C . LEU A 1 94 ? 1.539 2.533 8.197 1.00 78.12 94 LEU A C 1
ATOM 756 O O . LEU A 1 94 ? 2.685 2.934 8.411 1.00 78.12 94 LEU A O 1
ATOM 760 N N . VAL A 1 95 ? 0.989 1.551 8.926 1.00 65.88 95 VAL A N 1
ATOM 761 C CA . VAL A 1 95 ? 1.734 0.803 9.950 1.00 65.88 95 VAL A CA 1
ATOM 762 C C . VAL A 1 95 ? 2.751 -0.074 9.255 1.00 65.88 95 VAL A C 1
ATOM 764 O O . VAL A 1 95 ? 2.405 -1.066 8.632 1.00 65.88 95 VAL A O 1
ATOM 767 N N . GLY A 1 96 ? 4.025 0.282 9.382 1.00 55.56 96 GLY A N 1
ATOM 768 C CA . GLY A 1 96 ? 5.095 -0.602 8.939 1.00 55.56 96 GLY A CA 1
ATOM 769 C C . GLY A 1 96 ? 5.736 -0.252 7.604 1.00 55.56 96 GLY A C 1
ATOM 770 O O . GLY A 1 96 ? 6.472 -1.085 7.088 1.00 55.56 96 GLY A O 1
ATOM 771 N N . GLN A 1 97 ? 5.660 1.000 7.129 1.00 52.59 97 GLN A N 1
ATOM 772 C CA . GLN A 1 97 ? 6.779 1.537 6.338 1.00 52.59 97 GLN A CA 1
ATOM 773 C C . GLN A 1 97 ? 8.022 1.693 7.236 1.00 52.59 97 GLN A C 1
ATOM 775 O O . GLN A 1 97 ? 8.580 2.779 7.401 1.00 52.59 97 GLN A O 1
ATOM 780 N N . LYS A 1 98 ? 8.502 0.589 7.824 1.00 43.84 98 LYS A N 1
ATOM 781 C CA . LYS A 1 98 ? 9.917 0.454 8.123 1.00 43.84 98 LYS A CA 1
ATOM 7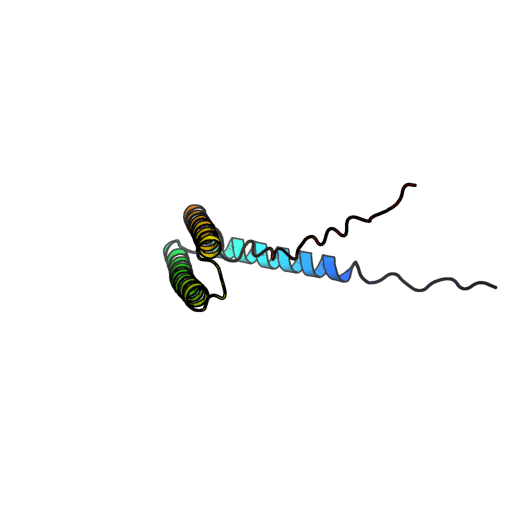82 C C . LYS A 1 98 ? 10.576 0.534 6.760 1.00 43.84 98 LYS A C 1
ATOM 784 O O . LYS A 1 98 ? 10.631 -0.445 6.025 1.00 43.84 98 LYS A O 1
ATOM 789 N N . ARG A 1 99 ? 11.050 1.727 6.397 1.00 40.28 99 ARG A N 1
ATOM 790 C CA . ARG A 1 99 ? 12.112 1.809 5.408 1.00 40.28 99 ARG A CA 1
ATOM 791 C C . ARG A 1 99 ? 13.164 0.843 5.924 1.00 40.28 99 ARG A C 1
ATOM 793 O O . ARG A 1 99 ? 13.686 1.053 7.020 1.00 40.28 99 ARG A O 1
ATOM 800 N N . HIS A 1 100 ? 13.432 -0.210 5.165 1.00 39.91 100 HIS A N 1
ATOM 801 C CA . HIS A 1 100 ? 14.689 -0.922 5.248 1.00 39.91 100 HIS A CA 1
ATOM 802 C C . HIS A 1 100 ? 15.750 0.129 4.874 1.00 39.91 100 HIS A C 1
ATOM 804 O O . HIS A 1 100 ? 16.220 0.207 3.747 1.00 39.91 100 HIS A O 1
ATOM 810 N N . ARG A 1 101 ? 16.067 1.056 5.792 1.00 42.22 101 ARG A N 1
ATOM 811 C CA . ARG A 1 101 ? 17.390 1.660 5.794 1.00 42.22 101 ARG A CA 1
ATOM 812 C C . ARG A 1 101 ? 18.262 0.450 6.029 1.00 42.22 101 ARG A C 1
ATOM 814 O O . ARG A 1 101 ? 18.118 -0.178 7.078 1.00 42.22 101 ARG A O 1
ATOM 821 N N . GLY A 1 102 ? 18.996 0.054 4.993 1.00 40.47 102 GLY A N 1
ATOM 822 C CA . GLY A 1 102 ? 19.877 -1.095 5.046 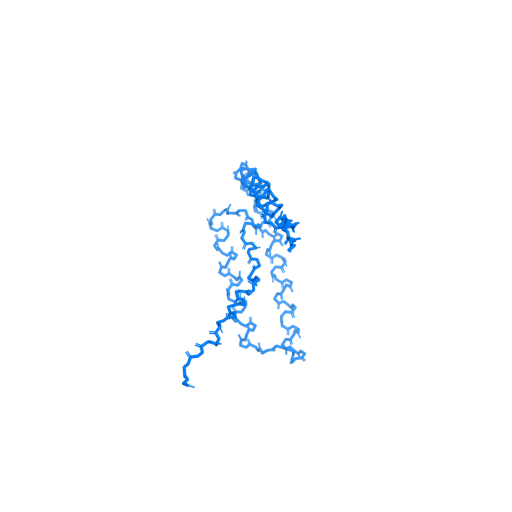1.00 40.47 102 GLY A CA 1
ATOM 823 C C . GLY A 1 102 ? 20.566 -1.113 6.398 1.00 40.47 102 GLY A C 1
ATOM 824 O O . GLY A 1 102 ? 21.122 -0.099 6.832 1.00 40.47 102 GLY A O 1
ATOM 825 N N . SER A 1 103 ? 20.478 -2.248 7.083 1.00 41.12 103 SER A N 1
ATOM 826 C CA . SER A 1 103 ? 21.552 -2.626 7.975 1.00 41.12 103 SER A CA 1
ATOM 827 C C . SER A 1 103 ? 22.784 -2.689 7.078 1.00 41.12 103 SER A C 1
ATOM 829 O O . SER A 1 103 ? 23.069 -3.688 6.426 1.00 41.12 103 SER A O 1
ATOM 831 N N . CYS A 1 104 ? 23.460 -1.550 6.942 1.00 36.41 104 CYS A N 1
ATOM 832 C CA . CYS A 1 104 ? 24.844 -1.520 6.538 1.00 36.41 104 CYS A CA 1
ATOM 833 C C . CYS A 1 104 ? 25.578 -2.102 7.745 1.00 36.41 104 CYS A C 1
ATOM 835 O O . CYS A 1 104 ? 26.087 -1.380 8.603 1.00 36.41 104 CYS A O 1
ATOM 837 N N . ASP A 1 105 ? 25.506 -3.425 7.877 1.00 39.84 105 ASP A N 1
ATOM 838 C CA . ASP A 1 105 ? 26.454 -4.189 8.656 1.00 39.84 105 ASP A CA 1
ATOM 839 C C . ASP A 1 105 ? 27.783 -4.029 7.921 1.00 39.84 105 ASP A C 1
ATOM 841 O O . ASP A 1 105 ? 28.173 -4.845 7.091 1.00 39.84 105 ASP A O 1
ATOM 845 N N . CYS A 1 106 ? 28.485 -2.931 8.213 1.00 39.81 106 CYS A N 1
ATOM 846 C CA . CYS A 1 106 ? 29.935 -2.925 8.160 1.00 39.81 106 CYS A CA 1
ATOM 847 C C . CYS A 1 106 ? 30.393 -4.001 9.149 1.00 39.81 106 CYS A C 1
ATOM 849 O O . CYS A 1 106 ? 30.699 -3.707 10.311 1.00 39.81 106 CYS A O 1
ATOM 851 N N . GLN A 1 107 ? 30.397 -5.260 8.708 1.00 46.53 107 G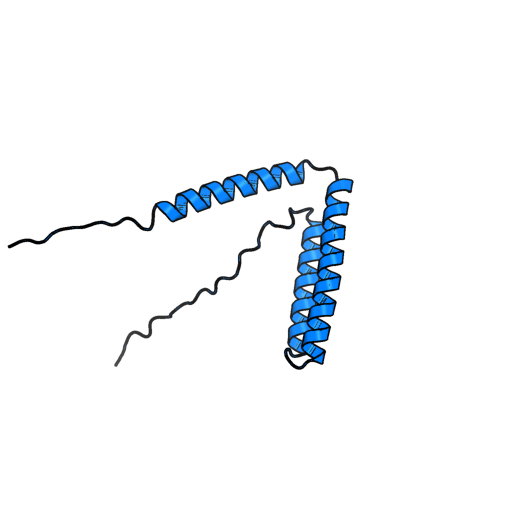LN A N 1
ATOM 852 C CA . GLN A 1 107 ? 31.163 -6.289 9.375 1.00 46.53 107 GLN A CA 1
ATOM 853 C C . GLN A 1 107 ? 32.619 -5.860 9.266 1.00 46.53 107 GLN A C 1
ATOM 855 O O . GLN A 1 107 ? 33.226 -5.816 8.202 1.00 46.53 107 GLN A O 1
ATOM 860 N N . LYS A 1 108 ? 33.110 -5.422 10.422 1.00 42.06 108 LYS A N 1
ATOM 861 C CA . LYS A 1 108 ? 34.497 -5.119 10.717 1.00 42.06 108 LYS A CA 1
ATOM 862 C C . LYS A 1 108 ? 35.348 -6.291 10.249 1.00 42.06 108 LYS A C 1
ATOM 864 O O . LYS A 1 108 ? 35.400 -7.317 10.919 1.00 42.06 108 LYS A O 1
ATOM 869 N N . GLU A 1 109 ? 36.059 -6.093 9.154 1.00 44.19 109 GLU A N 1
ATOM 870 C CA . GLU A 1 109 ? 37.270 -6.842 8.875 1.00 44.19 109 GLU A CA 1
ATOM 871 C C . GLU A 1 109 ? 38.279 -6.452 9.967 1.00 44.19 109 GLU A C 1
ATOM 873 O O . GLU A 1 109 ? 38.867 -5.368 9.977 1.00 44.19 109 GLU A O 1
ATOM 878 N N . LYS A 1 110 ? 38.377 -7.293 10.997 1.00 42.41 110 LYS A N 1
ATOM 879 C CA . LYS A 1 110 ? 39.477 -7.275 11.953 1.00 42.41 110 LYS A CA 1
ATOM 880 C C . LYS A 1 110 ? 40.124 -8.650 11.933 1.00 42.41 110 LYS A C 1
ATOM 882 O O . LYS A 1 110 ? 39.519 -9.588 12.426 1.00 42.41 110 LYS A O 1
ATOM 887 N N . ARG A 1 111 ? 41.361 -8.644 11.423 1.00 40.50 111 ARG A N 1
ATOM 888 C CA . ARG A 1 111 ? 42.548 -9.384 11.881 1.00 40.50 111 ARG A CA 1
ATOM 889 C C . ARG A 1 111 ? 42.385 -10.877 12.155 1.00 40.50 111 ARG A C 1
ATOM 891 O O . ARG A 1 111 ? 41.736 -11.244 13.121 1.00 40.50 111 ARG A O 1
ATOM 898 N N . GLU A 1 112 ? 43.173 -11.666 11.438 1.00 41.75 112 GLU A N 1
ATOM 899 C CA . GLU A 1 112 ? 44.418 -12.307 11.911 1.00 41.75 112 GLU A CA 1
ATOM 900 C C . GLU A 1 112 ? 45.107 -12.837 10.637 1.00 41.75 112 GLU A C 1
ATOM 902 O O . GLU A 1 112 ? 44.447 -13.424 9.788 1.00 41.75 112 GLU A O 1
ATOM 907 N N . GLU A 1 113 ? 46.310 -12.370 10.303 1.00 40.75 113 GLU A N 1
ATOM 908 C CA . GLU A 1 113 ? 47.574 -13.009 10.713 1.00 40.75 113 GLU A CA 1
ATOM 909 C C . GLU A 1 113 ? 48.734 -11.999 10.815 1.00 40.75 113 GLU A C 1
ATOM 911 O O . GLU A 1 113 ? 48.826 -11.095 9.948 1.00 40.75 113 GLU A O 1
#

Secondary structure (DSSP, 8-state):
---------SSHHHHHHHHHHHHHHHHHHHHHHHS-HHHHHHHHHHHHHHHHHHHHHHHHHHHTTSS-HHHHHHHHHHHHHHHHHHHHHT--TTTT-----------------

Sequence (113 aa):
MACATEKDTTKASTDDEREKMREKMETSIKKWNSLKTADKEKVYKILEEREAADQKLLDQLVTLGVMDQKDVSEIKMHRKEMMDDLKKSGMFPLVGQKRHRGSCDCQKEKREE

Foldseek 3Di:
DDDDDDDDDDPVVVVVVVVVVVVVVVVVFVVLVPDDPVVLVVVLVVVVVVLVVVLVVLVVCVVVVVDPPVVSVVVNVVSVVVSVCCSVVSGDPPPDPPPCPDPPPPVDPDDDD

pLDDT: mean 75.32, std 20.27, range [36.41, 95.5]

Radius of gyration: 22.14 Å; chains: 1; bounding box: 66×33×54 Å